Protein AF-A0A536Q8H2-F1 (afdb_monomer_lite)

Secondary structure (DSSP, 8-state):
----S-GGGGSEEEEEEEPPPTT--STTGGG-EEEEEESS-EE-TT-EEEEE-----TT--SPPPEEEEEE--SS-EE-TT-EEEEESS-HHHHHHS--GGGG-TT-EEEESS-TT--------TT-EEEEE-TTS-EEEEEE--PPP------PPPPP----

Radius of gyration: 19.29 Å; chains: 1; bounding box: 43×64×58 Å

Sequence (163 aa):
MADFRPVEASKAHILMIRPAVAETPIEDANAEWVEVIADLSSDLANWRLQHLRGLWRPDVAKPVEWEWVYTWGSPAFVSAREIYRIHSGSRARAALHPLGDDLAPGRKHVYAAGPTGAAKLIWRRGDYVRLVDAFGTVIDEVVVWPGESGGSAPRPPAESRAG

pLDDT: mean 77.7, std 18.08, range [36.47, 96.62]

Structure (mmCIF, N/CA/C/O backbone):
data_AF-A0A536Q8H2-F1
#
_entry.id   AF-A0A536Q8H2-F1
#
loop_
_atom_site.group_PDB
_atom_site.id
_atom_site.type_symbol
_atom_site.label_atom_id
_atom_site.label_alt_id
_atom_site.label_comp_id
_atom_site.label_asym_id
_atom_site.label_entity_id
_atom_site.label_seq_id
_atom_site.pdbx_PDB_ins_code
_atom_site.Cartn_x
_atom_site.Cartn_y
_atom_site.Cartn_z
_atom_site.occupancy
_atom_site.B_iso_or_equiv
_atom_site.auth_seq_id
_atom_site.auth_comp_id
_atom_site.auth_asym_id
_atom_site.auth_atom_id
_atom_site.pdbx_PDB_model_num
ATOM 1 N N . MET A 1 1 ? -9.767 -19.399 -26.076 1.00 40.81 1 MET A N 1
ATOM 2 C CA . MET A 1 1 ? -10.543 -18.172 -25.797 1.00 40.81 1 MET A CA 1
ATOM 3 C C . MET A 1 1 ? -9.566 -17.207 -25.142 1.00 40.81 1 MET A C 1
ATOM 5 O O . MET A 1 1 ? -9.013 -17.580 -24.119 1.00 40.81 1 MET A O 1
ATOM 9 N N . ALA A 1 2 ? -9.213 -16.094 -25.790 1.00 44.56 2 ALA A N 1
ATOM 10 C CA . ALA A 1 2 ? -8.273 -15.130 -25.215 1.00 44.56 2 ALA A CA 1
ATOM 11 C C . ALA A 1 2 ? -9.001 -14.315 -24.138 1.00 44.56 2 ALA A C 1
ATOM 13 O O . ALA A 1 2 ? -10.089 -13.802 -24.396 1.00 44.56 2 ALA A O 1
ATOM 14 N N . ASP A 1 3 ? -8.433 -14.258 -22.938 1.00 46.69 3 ASP A N 1
ATOM 15 C CA . ASP A 1 3 ? -8.944 -13.445 -21.841 1.00 46.69 3 ASP A CA 1
ATOM 16 C C . ASP A 1 3 ? -8.676 -11.969 -22.173 1.00 46.69 3 ASP A C 1
ATOM 18 O O . ASP A 1 3 ? -7.527 -11.546 -22.265 1.00 46.69 3 ASP A O 1
ATOM 22 N N . PHE A 1 4 ? -9.739 -11.215 -22.459 1.00 50.06 4 PHE A N 1
ATOM 23 C CA . PHE A 1 4 ? -9.693 -9.811 -22.892 1.00 50.06 4 PHE A CA 1
ATOM 24 C C . PHE A 1 4 ? -9.678 -8.824 -21.717 1.00 50.06 4 PHE A C 1
ATOM 26 O O . PHE A 1 4 ? -9.925 -7.630 -21.907 1.00 50.06 4 PHE A O 1
ATOM 33 N N . ARG A 1 5 ? -9.408 -9.296 -20.493 1.00 55.69 5 ARG A N 1
ATOM 34 C CA . ARG A 1 5 ? -9.169 -8.396 -19.365 1.00 55.69 5 ARG A CA 1
ATOM 35 C C . ARG A 1 5 ? -8.006 -7.457 -19.724 1.00 55.69 5 ARG A C 1
ATOM 37 O O . ARG A 1 5 ? -6.975 -7.940 -20.197 1.00 55.69 5 ARG A O 1
ATOM 44 N N . PRO A 1 6 ? -8.159 -6.128 -19.562 1.00 60.19 6 PRO A N 1
ATOM 45 C CA . PRO A 1 6 ? -7.075 -5.190 -19.828 1.00 60.19 6 PRO A CA 1
ATOM 46 C C . PRO A 1 6 ? -5.820 -5.644 -19.081 1.00 60.19 6 PRO A C 1
ATOM 48 O O . PRO A 1 6 ? -5.903 -5.917 -17.889 1.00 60.19 6 PRO A O 1
ATOM 51 N N . VAL A 1 7 ? -4.665 -5.714 -19.751 1.00 61.38 7 VAL A N 1
ATOM 52 C CA . VAL A 1 7 ? -3.390 -6.152 -19.134 1.00 61.38 7 VAL A CA 1
ATOM 53 C C . VAL A 1 7 ? -3.065 -5.344 -17.868 1.00 61.38 7 VAL A C 1
ATOM 55 O O . VAL A 1 7 ? -2.398 -5.835 -16.962 1.00 61.38 7 VAL A O 1
ATOM 58 N N . GLU A 1 8 ? -3.578 -4.114 -17.772 1.00 59.88 8 GLU A N 1
ATOM 59 C CA . GLU A 1 8 ? -3.464 -3.269 -16.581 1.00 59.88 8 GLU A CA 1
ATOM 60 C C . GLU A 1 8 ? -4.120 -3.872 -15.334 1.00 59.88 8 GLU A C 1
ATOM 62 O O . GLU A 1 8 ? -3.535 -3.782 -14.258 1.00 59.88 8 GLU A O 1
ATOM 67 N N . ALA A 1 9 ? -5.242 -4.583 -15.488 1.00 65.25 9 ALA A N 1
ATOM 68 C CA . ALA A 1 9 ? -5.952 -5.287 -14.415 1.00 65.25 9 ALA A CA 1
ATOM 69 C C . ALA A 1 9 ? -5.190 -6.517 -13.878 1.00 65.25 9 ALA A C 1
ATOM 71 O O . ALA A 1 9 ? -5.712 -7.270 -13.063 1.00 65.25 9 ALA A O 1
ATOM 72 N N . SER A 1 10 ? -3.979 -6.778 -14.374 1.00 78.62 10 SER A N 1
ATOM 73 C CA . SER A 1 10 ? -3.145 -7.919 -13.980 1.00 78.62 10 SER A CA 1
ATOM 74 C C . SER A 1 10 ? -1.701 -7.516 -13.682 1.00 78.62 10 SER A C 1
ATOM 76 O O . SER A 1 10 ? -0.817 -8.366 -13.701 1.00 78.62 10 SER A O 1
ATOM 78 N N . LYS A 1 11 ? -1.427 -6.220 -13.466 1.00 90.19 11 LYS A N 1
ATOM 79 C CA . LYS A 1 11 ? -0.069 -5.737 -13.159 1.00 90.19 11 LYS A CA 1
ATOM 80 C C . LYS A 1 11 ? 0.309 -5.931 -11.693 1.00 90.19 11 LYS A C 1
ATOM 82 O O . LYS A 1 11 ? 1.489 -6.123 -11.404 1.00 90.19 11 LYS A O 1
ATOM 87 N N . ALA A 1 12 ? -0.657 -5.847 -10.787 1.00 94.31 12 ALA A N 1
ATOM 88 C CA . ALA A 1 12 ? -0.455 -6.001 -9.356 1.00 94.31 12 ALA A CA 1
ATOM 89 C C . ALA A 1 12 ? -1.778 -6.323 -8.658 1.00 94.31 12 ALA A C 1
ATOM 91 O O . ALA A 1 12 ? -2.841 -5.955 -9.159 1.00 94.31 12 ALA A O 1
ATOM 92 N N . HIS A 1 13 ? -1.699 -6.920 -7.474 1.00 94.88 13 HIS A N 1
ATOM 93 C CA . HIS A 1 13 ? -2.854 -7.163 -6.613 1.00 94.88 13 HIS A CA 1
ATOM 94 C C . HIS A 1 13 ? -2.500 -6.987 -5.133 1.00 94.88 13 HIS A C 1
ATOM 96 O O . HIS A 1 13 ? -1.325 -6.953 -4.740 1.00 94.88 13 HIS A O 1
ATOM 102 N N . ILE A 1 14 ? -3.532 -6.856 -4.302 1.00 94.94 14 ILE A N 1
ATOM 103 C CA . ILE A 1 14 ? -3.416 -6.825 -2.848 1.00 94.94 14 ILE A CA 1
ATOM 104 C C . ILE A 1 14 ? -3.125 -8.253 -2.388 1.00 94.94 14 ILE A C 1
ATOM 106 O O . ILE A 1 14 ? -3.967 -9.142 -2.468 1.00 94.94 14 ILE A O 1
ATOM 110 N N . LEU A 1 15 ? -1.909 -8.476 -1.898 1.00 94.50 15 LEU A N 1
ATOM 111 C CA . LEU A 1 15 ? -1.455 -9.795 -1.470 1.00 94.50 15 LEU A CA 1
ATOM 112 C C . LEU A 1 15 ? -2.030 -10.160 -0.102 1.00 94.50 15 LEU A C 1
ATOM 114 O O . LEU A 1 15 ? -2.497 -11.277 0.113 1.00 94.50 15 LEU A O 1
ATOM 118 N N . MET A 1 16 ? -1.946 -9.232 0.851 1.00 91.69 16 MET A N 1
ATOM 119 C CA . MET A 1 16 ? -2.453 -9.452 2.198 1.00 91.69 16 MET A CA 1
ATOM 120 C C . MET A 1 16 ? -2.666 -8.145 2.953 1.00 91.69 16 MET A C 1
ATOM 122 O O . MET A 1 16 ? -2.091 -7.107 2.630 1.00 91.69 16 MET A O 1
ATOM 126 N N . ILE A 1 17 ? -3.441 -8.233 4.027 1.00 90.06 17 ILE A N 1
ATOM 127 C CA . ILE A 1 17 ? -3.654 -7.150 4.980 1.00 90.06 17 ILE A CA 1
ATOM 128 C C . ILE A 1 17 ? -3.315 -7.708 6.352 1.00 90.06 17 ILE A C 1
ATOM 130 O O . ILE A 1 17 ? -3.871 -8.731 6.760 1.00 90.06 17 ILE A O 1
ATOM 134 N N . ARG A 1 18 ? -2.388 -7.060 7.055 1.00 89.56 18 ARG A N 1
ATOM 135 C CA . ARG A 1 18 ? -2.106 -7.362 8.452 1.00 89.56 18 ARG A CA 1
ATOM 136 C C . ARG A 1 18 ? -2.754 -6.288 9.319 1.00 89.56 18 ARG A C 1
ATOM 138 O O . ARG A 1 18 ? -2.185 -5.203 9.443 1.00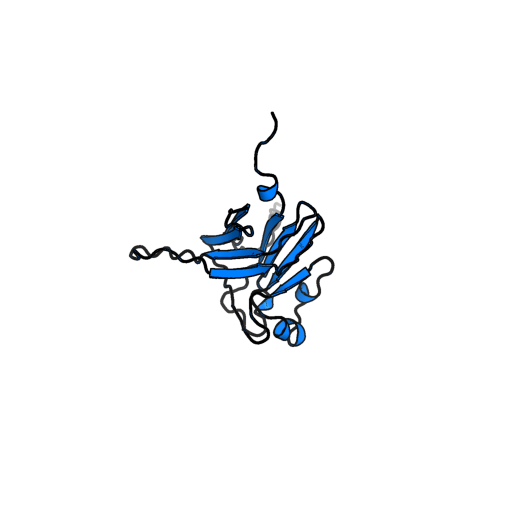 89.56 18 ARG A O 1
ATOM 145 N N . PRO A 1 19 ? -3.917 -6.572 9.920 1.00 86.25 19 PRO A N 1
ATOM 146 C CA . PRO A 1 19 ? -4.486 -5.682 10.917 1.00 86.25 19 PRO A CA 1
ATOM 147 C C . PRO A 1 19 ? -3.626 -5.707 12.186 1.00 86.25 19 PRO A C 1
ATOM 149 O O . PRO A 1 19 ? -3.028 -6.735 12.523 1.00 86.25 19 PRO A O 1
ATOM 152 N N . ALA A 1 20 ? -3.615 -4.595 12.913 1.00 81.12 20 ALA A N 1
ATOM 153 C CA . ALA A 1 20 ? -3.169 -4.568 14.301 1.00 81.12 20 ALA A CA 1
ATOM 154 C C . ALA A 1 20 ? -4.378 -4.500 15.246 1.00 81.12 20 ALA A C 1
ATOM 156 O O . ALA A 1 20 ? -5.504 -4.221 14.827 1.00 81.12 20 ALA A O 1
ATOM 157 N N . VAL A 1 21 ? -4.158 -4.781 16.531 1.00 79.06 21 VAL A N 1
ATOM 158 C CA . VAL A 1 21 ? -5.205 -4.582 17.542 1.00 79.06 21 VAL A CA 1
ATOM 159 C C . VAL A 1 21 ? -5.530 -3.089 17.651 1.00 79.06 21 VAL A C 1
ATOM 161 O O . VAL A 1 21 ? -4.655 -2.240 17.491 1.00 79.06 21 VAL A O 1
ATOM 164 N N . ALA A 1 22 ? -6.792 -2.735 17.905 1.00 72.12 22 ALA A N 1
ATOM 165 C CA . ALA A 1 22 ? -7.212 -1.329 17.928 1.00 72.12 22 ALA A CA 1
ATOM 166 C C . ALA A 1 22 ? -6.468 -0.518 19.009 1.00 72.12 22 ALA A C 1
ATOM 168 O O . ALA A 1 22 ? -6.252 0.688 18.865 1.00 72.12 22 ALA A O 1
ATOM 169 N N . GLU A 1 23 ? -6.046 -1.203 20.068 1.00 80.69 23 GLU A N 1
ATOM 170 C CA . GLU A 1 23 ? -5.305 -0.685 21.211 1.00 80.69 23 GLU A CA 1
ATOM 171 C C . GLU A 1 23 ? -3.800 -0.549 20.942 1.00 80.69 23 GLU A C 1
ATOM 173 O O . GLU A 1 23 ? -3.073 -0.110 21.833 1.00 80.69 23 GLU A O 1
ATOM 178 N N . THR A 1 24 ? -3.314 -0.896 19.740 1.00 79.56 24 THR A N 1
ATOM 179 C CA . THR A 1 24 ? -1.893 -0.783 19.395 1.00 79.56 24 THR A CA 1
ATOM 180 C C . THR A 1 24 ? -1.397 0.644 19.666 1.00 79.56 24 THR A C 1
ATOM 182 O O . THR A 1 24 ? -1.971 1.615 19.139 1.00 79.56 24 THR A O 1
ATOM 185 N N . PRO A 1 25 ? -0.347 0.806 20.492 1.00 82.25 25 PRO A N 1
ATOM 186 C CA . PRO A 1 25 ? 0.236 2.109 20.777 1.00 82.25 25 PRO A CA 1
ATOM 187 C C . PRO A 1 25 ? 0.734 2.821 19.512 1.00 82.25 25 PRO A C 1
ATOM 189 O O . PRO A 1 25 ? 0.906 2.223 18.451 1.00 82.25 25 PRO A O 1
ATOM 192 N N . ILE A 1 26 ? 0.917 4.139 19.581 1.00 79.00 26 ILE A N 1
ATOM 193 C CA . ILE A 1 26 ? 1.284 4.936 18.396 1.00 79.00 26 ILE A CA 1
ATOM 194 C C . ILE A 1 26 ? 2.728 4.678 17.943 1.00 79.00 26 ILE A C 1
ATOM 196 O O . ILE A 1 26 ? 3.053 4.840 16.766 1.00 79.00 26 ILE A O 1
ATOM 200 N N . GLU A 1 27 ? 3.586 4.293 18.879 1.00 82.81 27 GLU A N 1
ATOM 201 C CA . GLU A 1 27 ? 4.954 3.832 18.671 1.00 82.81 27 GLU A CA 1
ATOM 202 C C . GLU A 1 27 ? 5.002 2.565 17.809 1.00 82.81 27 GLU A C 1
ATOM 204 O O . GLU A 1 27 ? 5.849 2.476 16.924 1.00 82.81 27 GLU A O 1
ATOM 209 N N . ASP A 1 28 ? 4.010 1.686 17.961 1.00 84.19 28 ASP A N 1
ATOM 210 C CA . ASP A 1 28 ? 3.898 0.407 17.256 1.00 84.19 28 ASP A CA 1
ATOM 211 C C . ASP A 1 28 ? 2.969 0.483 16.034 1.00 84.19 28 ASP A C 1
ATOM 213 O O . ASP A 1 28 ? 2.541 -0.537 15.498 1.00 84.19 28 ASP A O 1
ATOM 217 N N . ALA A 1 29 ? 2.646 1.686 15.543 1.00 82.25 29 ALA A N 1
ATOM 218 C CA . ALA A 1 29 ? 1.731 1.867 14.410 1.00 82.25 29 ALA A CA 1
ATOM 219 C C . ALA A 1 29 ? 2.202 1.181 13.107 1.00 82.25 29 ALA A C 1
ATOM 221 O O . ALA A 1 29 ? 1.405 1.001 12.190 1.00 82.25 29 ALA A O 1
ATOM 222 N N . ASN A 1 30 ? 3.477 0.789 13.011 1.00 87.69 30 ASN A N 1
ATOM 223 C CA . ASN A 1 30 ? 4.006 0.008 11.890 1.00 87.69 30 ASN A CA 1
ATOM 224 C C . ASN A 1 30 ? 3.688 -1.492 11.974 1.00 87.69 30 ASN A C 1
ATOM 226 O O . ASN A 1 30 ? 3.937 -2.201 11.002 1.00 87.69 30 ASN A O 1
ATOM 230 N N . ALA A 1 31 ? 3.116 -1.978 13.082 1.00 87.44 31 ALA A N 1
ATOM 231 C CA . ALA A 1 31 ? 2.652 -3.361 13.227 1.00 87.44 31 ALA A CA 1
ATOM 232 C C . ALA A 1 31 ? 1.465 -3.692 12.301 1.00 87.44 31 ALA A C 1
ATOM 234 O O . ALA A 1 31 ? 1.094 -4.857 12.147 1.00 87.44 31 ALA A O 1
ATOM 235 N N . GLU A 1 32 ? 0.879 -2.657 11.701 1.00 88.38 32 GLU A N 1
ATOM 236 C CA . GLU A 1 32 ? -0.224 -2.710 10.761 1.00 88.38 32 GLU A CA 1
ATOM 237 C C . GLU A 1 32 ? 0.248 -2.343 9.351 1.00 88.38 32 GLU A C 1
ATOM 239 O O . GLU A 1 32 ? 0.927 -1.326 9.161 1.00 88.38 32 GLU A O 1
ATOM 244 N N . TRP A 1 33 ? -0.118 -3.153 8.355 1.00 90.94 33 TRP A N 1
ATOM 245 C CA . TRP A 1 33 ? 0.229 -2.879 6.961 1.00 90.94 33 TRP A CA 1
ATOM 246 C C . TRP A 1 33 ? -0.662 -3.594 5.949 1.00 90.94 33 TRP A C 1
ATOM 248 O O . TRP A 1 33 ? -1.346 -4.572 6.249 1.00 90.94 33 TRP A O 1
ATOM 258 N N . VAL A 1 34 ? -0.555 -3.141 4.703 1.00 92.94 34 VAL A N 1
ATOM 259 C CA . VAL A 1 34 ? -1.037 -3.845 3.511 1.00 92.94 34 VAL A CA 1
ATOM 260 C C . VAL A 1 34 ? 0.163 -4.242 2.662 1.00 92.94 34 VAL A C 1
ATOM 262 O O . VAL A 1 34 ? 1.103 -3.461 2.514 1.00 92.94 34 VAL A O 1
ATOM 265 N N . GLU A 1 35 ? 0.146 -5.449 2.106 1.00 95.25 35 GLU A N 1
ATOM 266 C CA . GLU A 1 35 ? 1.103 -5.863 1.084 1.00 95.25 35 GLU A CA 1
ATOM 267 C C . GLU A 1 35 ? 0.452 -5.844 -0.297 1.00 95.25 35 GLU A C 1
ATOM 269 O O . GLU A 1 35 ? -0.636 -6.383 -0.490 1.00 95.25 35 GLU A O 1
ATOM 274 N N . VAL A 1 36 ? 1.153 -5.256 -1.263 1.00 96.25 36 VAL A N 1
ATOM 275 C CA . VAL A 1 36 ? 0.808 -5.289 -2.688 1.00 96.25 36 VAL A CA 1
ATOM 276 C C . VAL A 1 36 ? 1.953 -5.960 -3.427 1.00 96.25 36 VAL A C 1
ATOM 278 O O . VAL A 1 36 ? 3.114 -5.594 -3.225 1.00 96.25 36 VAL A O 1
ATOM 281 N N . ILE A 1 37 ? 1.636 -6.935 -4.273 1.00 96.62 37 ILE A N 1
ATOM 282 C CA . ILE A 1 37 ? 2.613 -7.635 -5.107 1.00 96.62 37 ILE A CA 1
ATOM 283 C C . ILE A 1 37 ? 2.445 -7.217 -6.563 1.00 96.62 37 ILE A C 1
ATOM 285 O O . ILE A 1 37 ? 1.328 -7.137 -7.066 1.00 96.62 37 ILE A O 1
ATOM 289 N N . ALA A 1 38 ? 3.561 -6.947 -7.238 1.00 95.75 38 ALA A N 1
ATOM 290 C CA . ALA A 1 38 ? 3.579 -6.774 -8.683 1.00 95.75 38 ALA A CA 1
ATOM 291 C C . ALA A 1 38 ? 3.580 -8.146 -9.366 1.00 95.75 38 ALA A C 1
ATOM 293 O O . ALA A 1 38 ? 4.500 -8.942 -9.177 1.00 95.75 38 ALA A O 1
ATOM 294 N N . ASP A 1 39 ? 2.581 -8.420 -10.192 1.00 94.94 39 ASP A N 1
ATOM 295 C CA . ASP A 1 39 ? 2.502 -9.648 -10.988 1.00 94.94 39 ASP A CA 1
ATOM 296 C C . ASP A 1 39 ? 3.355 -9.547 -12.258 1.00 94.94 39 ASP A C 1
ATOM 298 O O . ASP A 1 39 ? 3.931 -10.537 -12.715 1.00 94.94 39 ASP A O 1
ATOM 302 N N . LEU A 1 40 ? 3.486 -8.332 -12.798 1.00 94.25 40 LEU A N 1
ATOM 303 C CA . LEU A 1 40 ? 4.239 -8.025 -14.011 1.00 94.25 40 LEU A CA 1
ATOM 304 C C . LEU A 1 40 ? 5.212 -6.869 -13.760 1.00 94.25 40 LEU A C 1
ATOM 306 O O . LEU A 1 40 ? 4.902 -5.923 -13.038 1.00 94.25 40 LEU A O 1
ATOM 310 N N . SER A 1 41 ? 6.380 -6.912 -14.406 1.00 93.94 41 SER A N 1
ATOM 311 C CA . SER A 1 41 ? 7.294 -5.767 -14.415 1.00 93.94 41 SER A CA 1
ATOM 312 C C . SER A 1 41 ? 6.656 -4.608 -15.190 1.00 93.94 41 SER A C 1
ATOM 314 O O . SER A 1 41 ? 6.316 -4.768 -16.363 1.00 93.94 41 SER A O 1
ATOM 316 N N . SER A 1 42 ? 6.472 -3.457 -14.545 1.00 91.94 42 SER A N 1
ATOM 317 C CA . SER A 1 42 ? 5.746 -2.302 -15.095 1.00 91.94 42 SER A CA 1
ATOM 318 C C . SER A 1 42 ? 6.154 -1.011 -14.378 1.00 91.94 42 SER A C 1
ATOM 320 O O . SER A 1 42 ? 6.898 -1.033 -13.401 1.00 91.94 42 SER A O 1
ATOM 322 N N . ASP A 1 43 ? 5.653 0.126 -14.850 1.00 93.31 43 ASP A N 1
ATOM 323 C CA . ASP A 1 43 ? 5.566 1.350 -14.055 1.00 93.31 43 ASP A CA 1
ATOM 324 C C . ASP A 1 43 ? 4.224 1.382 -13.304 1.00 93.31 43 ASP A C 1
ATOM 326 O O . ASP A 1 43 ? 3.179 1.108 -13.908 1.00 93.31 43 ASP A O 1
ATOM 330 N N . LEU A 1 44 ? 4.263 1.683 -12.003 1.00 94.44 44 LEU A N 1
ATOM 331 C CA . LEU A 1 44 ? 3.094 1.927 -11.147 1.00 94.44 44 LEU A CA 1
ATOM 332 C C . LEU A 1 44 ? 2.938 3.418 -10.807 1.00 94.44 44 LEU A C 1
ATOM 334 O O . LEU A 1 44 ? 2.268 3.767 -9.836 1.00 94.44 44 LEU A O 1
ATOM 338 N N . ALA A 1 45 ? 3.571 4.317 -11.561 1.00 94.81 45 ALA A N 1
ATOM 339 C CA . ALA A 1 45 ? 3.488 5.752 -11.323 1.00 94.81 45 ALA A CA 1
ATOM 340 C C . ALA A 1 45 ? 2.039 6.231 -11.148 1.00 94.81 45 ALA A C 1
ATOM 342 O O . ALA A 1 45 ? 1.175 5.968 -11.983 1.00 94.81 45 ALA A O 1
ATOM 343 N N . ASN A 1 46 ? 1.790 6.973 -10.066 1.00 94.38 46 ASN A N 1
ATOM 344 C CA . ASN A 1 46 ? 0.491 7.536 -9.684 1.00 94.38 46 ASN A CA 1
ATOM 345 C C . ASN A 1 46 ? -0.615 6.523 -9.358 1.00 94.38 46 ASN A C 1
ATOM 347 O O . ASN A 1 46 ? -1.756 6.941 -9.145 1.00 94.38 46 ASN A O 1
ATOM 351 N N . TRP A 1 47 ? -0.301 5.229 -9.260 1.00 95.19 47 TRP A N 1
ATOM 352 C CA . TRP A 1 47 ? -1.218 4.252 -8.678 1.00 95.19 47 TRP A CA 1
ATOM 353 C C . TRP A 1 47 ? -1.494 4.602 -7.217 1.00 95.19 47 TRP A C 1
ATOM 355 O O . TRP A 1 47 ? -0.682 5.263 -6.555 1.00 95.19 47 TRP A O 1
ATOM 365 N N . ARG A 1 48 ? -2.645 4.169 -6.702 1.00 94.06 48 ARG A N 1
ATOM 366 C CA . ARG A 1 48 ? -3.119 4.516 -5.362 1.00 94.06 48 ARG A CA 1
ATOM 367 C C . ARG A 1 48 ? -3.667 3.305 -4.634 1.00 94.06 48 ARG A C 1
ATOM 369 O O . ARG A 1 48 ? -4.402 2.505 -5.202 1.00 94.06 48 ARG A O 1
ATOM 376 N N . LEU A 1 49 ? -3.357 3.232 -3.348 1.00 93.62 49 LEU A N 1
ATOM 377 C CA . LEU A 1 49 ? -4.057 2.377 -2.403 1.00 93.62 49 LEU A CA 1
ATOM 378 C C . LEU A 1 49 ? -5.081 3.233 -1.653 1.00 93.62 49 LEU A C 1
ATOM 380 O O . LEU A 1 49 ? -4.745 4.320 -1.171 1.00 93.62 49 LEU A O 1
ATOM 384 N N . GLN A 1 50 ? -6.317 2.757 -1.565 1.00 91.31 50 GLN A N 1
ATOM 385 C CA . GLN A 1 50 ? -7.414 3.438 -0.884 1.00 91.31 50 GLN A CA 1
ATOM 386 C C . GLN A 1 50 ? -8.025 2.549 0.200 1.00 91.31 50 GLN A C 1
ATOM 388 O O . GLN A 1 50 ? -8.071 1.327 0.056 1.00 91.31 50 GLN A O 1
ATOM 393 N N . HIS A 1 51 ? -8.518 3.176 1.265 1.00 87.00 51 HIS A N 1
ATOM 394 C CA . HIS A 1 51 ? -9.234 2.538 2.371 1.00 87.00 51 HIS A CA 1
ATOM 395 C C . HIS A 1 51 ? -10.646 3.103 2.444 1.00 87.00 51 HIS A C 1
ATOM 397 O O . HIS A 1 51 ? -10.834 4.316 2.509 1.00 87.00 51 HIS A O 1
ATOM 403 N N . LEU A 1 52 ? -11.639 2.224 2.466 1.00 84.69 52 LEU A N 1
ATOM 404 C CA . LEU A 1 52 ? -12.997 2.566 2.852 1.00 84.69 52 LEU A CA 1
ATOM 405 C C . LEU A 1 52 ? -13.267 2.003 4.238 1.00 84.69 52 LEU A C 1
ATOM 407 O O . LEU A 1 52 ? -13.276 0.783 4.427 1.00 84.69 52 LEU A O 1
ATOM 411 N N . ARG A 1 53 ? -13.566 2.883 5.192 1.00 73.69 53 ARG A N 1
ATOM 412 C CA . ARG A 1 53 ? -14.138 2.446 6.465 1.00 73.69 53 ARG A CA 1
ATOM 413 C C . ARG A 1 53 ? -15.599 2.126 6.238 1.00 73.69 53 ARG A C 1
ATOM 415 O O . ARG A 1 53 ? -16.386 3.022 5.920 1.00 73.69 53 ARG A O 1
ATOM 422 N N . GLY A 1 54 ? -15.957 0.858 6.404 1.00 59.94 54 GLY A N 1
ATOM 423 C CA . GLY A 1 54 ? -17.336 0.406 6.283 1.00 59.94 54 GLY A CA 1
ATOM 424 C C . GLY A 1 54 ? -18.183 1.016 7.398 1.00 59.94 54 GLY A C 1
ATOM 425 O O . GLY A 1 54 ? -18.375 0.408 8.448 1.00 59.94 54 GLY A O 1
ATOM 426 N N . LEU A 1 55 ? -18.699 2.229 7.202 1.00 53.19 55 LEU A N 1
ATOM 427 C CA . LEU A 1 55 ? -19.730 2.806 8.058 1.00 53.19 55 LEU A CA 1
ATOM 428 C C . LEU A 1 55 ? -21.045 2.087 7.751 1.00 53.19 55 LEU A C 1
ATOM 430 O O . LEU A 1 55 ? -21.930 2.638 7.105 1.00 53.19 55 LEU A O 1
ATOM 434 N N . TRP A 1 56 ? -21.197 0.858 8.241 1.00 49.78 56 TRP A N 1
ATOM 435 C CA . TRP A 1 56 ? -22.517 0.253 8.395 1.00 49.78 56 TRP A CA 1
ATOM 436 C C . TRP A 1 56 ? -23.230 0.985 9.532 1.00 49.78 56 TRP A C 1
ATOM 438 O O . TRP A 1 56 ? -23.279 0.530 10.672 1.00 49.78 56 TRP A O 1
ATOM 448 N N . ARG A 1 57 ? -23.715 2.191 9.239 1.00 47.69 57 ARG A N 1
ATOM 449 C CA . ARG A 1 57 ? -24.630 2.923 10.106 1.00 47.69 57 ARG A CA 1
ATOM 450 C C . ARG A 1 57 ? -26.023 2.783 9.495 1.00 47.69 57 ARG A C 1
ATOM 452 O O . ARG A 1 57 ? -26.190 3.228 8.362 1.00 47.69 57 ARG A O 1
ATOM 459 N N . PRO A 1 58 ? -27.007 2.211 10.213 1.00 52.06 58 PRO A N 1
ATOM 460 C CA . PRO A 1 58 ? -28.376 2.080 9.706 1.00 52.06 58 PRO A CA 1
ATOM 461 C C . PRO A 1 58 ? -28.999 3.426 9.284 1.00 52.06 58 PRO A C 1
ATOM 463 O O . PRO A 1 58 ? -29.911 3.449 8.466 1.00 52.06 58 PRO A O 1
ATOM 466 N N . ASP A 1 59 ? -28.458 4.542 9.792 1.00 52.59 59 ASP A N 1
ATOM 467 C CA . ASP A 1 59 ? -29.081 5.868 9.735 1.00 52.59 59 ASP A CA 1
ATOM 468 C C . ASP A 1 59 ? -28.332 6.886 8.847 1.00 52.59 59 ASP A C 1
ATOM 470 O O . ASP A 1 59 ? -28.687 8.066 8.825 1.00 52.59 59 ASP A O 1
ATOM 474 N N . VAL A 1 60 ? -27.254 6.496 8.150 1.00 52.50 60 VAL A N 1
ATOM 475 C CA . VAL A 1 60 ? -26.398 7.462 7.431 1.00 52.50 60 VAL A CA 1
ATOM 476 C C . VAL A 1 60 ? -26.665 7.474 5.930 1.00 52.50 60 VAL A C 1
ATOM 478 O O . VAL A 1 60 ? -26.240 6.597 5.191 1.00 52.50 60 VAL A O 1
ATOM 481 N N . ALA A 1 61 ? -27.294 8.559 5.475 1.00 43.22 61 ALA A N 1
ATOM 482 C CA . ALA A 1 61 ? -27.499 8.911 4.068 1.00 43.22 61 ALA A CA 1
ATOM 483 C C . ALA A 1 61 ? -26.315 9.693 3.446 1.00 43.22 61 ALA A C 1
ATOM 485 O O . ALA A 1 61 ? -26.516 10.494 2.534 1.00 43.22 61 ALA A O 1
ATOM 486 N N . LYS A 1 62 ? -25.085 9.535 3.961 1.00 43.22 62 LYS A N 1
ATOM 487 C CA . LYS A 1 62 ? -23.879 10.159 3.380 1.00 43.22 62 LYS A CA 1
ATOM 488 C C . LYS A 1 62 ? -23.088 9.137 2.558 1.00 43.22 62 LYS A C 1
ATOM 490 O O . LYS A 1 62 ? -22.999 7.988 2.988 1.00 43.22 62 LYS A O 1
ATOM 495 N N . PRO A 1 63 ? -22.491 9.539 1.420 1.00 47.50 63 PRO A N 1
ATOM 496 C CA . PRO A 1 63 ? -21.601 8.666 0.670 1.00 47.50 63 PRO A CA 1
ATOM 497 C C . PRO A 1 63 ? -20.415 8.266 1.552 1.00 47.50 63 PRO A C 1
ATOM 499 O O . PRO A 1 63 ? -19.831 9.097 2.245 1.00 47.50 63 PRO A O 1
ATOM 502 N N . VAL A 1 64 ? -20.097 6.975 1.554 1.00 60.81 64 VAL A N 1
ATOM 503 C CA . VAL A 1 64 ? -18.911 6.441 2.225 1.00 60.81 64 VAL A CA 1
ATOM 504 C C . VAL A 1 64 ? -17.690 6.936 1.438 1.00 60.81 64 VAL A C 1
ATOM 506 O O . VAL A 1 64 ? -17.596 6.683 0.237 1.00 60.81 64 VAL A O 1
ATOM 509 N N . GLU A 1 65 ? -16.799 7.70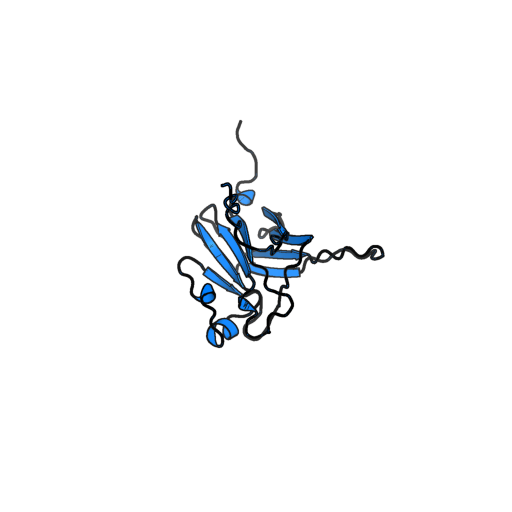0 2.072 1.00 67.25 65 GLU A N 1
ATOM 510 C CA . GLU A 1 65 ? -15.642 8.311 1.404 1.00 67.25 65 GLU A CA 1
ATOM 511 C C . GLU A 1 65 ? -14.405 7.410 1.482 1.00 67.25 65 GLU A C 1
ATOM 513 O O . GLU A 1 65 ? -14.051 6.909 2.550 1.00 67.25 65 GLU A O 1
ATOM 518 N N . TRP A 1 66 ? -13.739 7.222 0.340 1.00 78.75 66 TRP A N 1
ATOM 519 C CA . TRP A 1 66 ? -12.467 6.508 0.244 1.00 78.75 66 TRP A CA 1
ATOM 520 C C . TRP A 1 66 ? -11.312 7.415 0.682 1.00 78.75 66 TRP A C 1
ATOM 522 O O . TRP A 1 66 ? -11.053 8.444 0.053 1.00 78.75 66 TRP A O 1
ATOM 532 N N . GLU A 1 67 ? -10.577 7.009 1.714 1.00 82.81 67 GLU A N 1
ATOM 533 C CA . GLU A 1 67 ? -9.351 7.672 2.161 1.00 82.81 67 GLU A CA 1
ATOM 534 C C . GLU A 1 67 ? -8.154 7.185 1.330 1.00 82.81 67 GLU A C 1
ATOM 536 O O . GLU A 1 67 ? -8.039 6.002 0.997 1.00 82.81 67 GLU A O 1
ATOM 541 N N . TRP A 1 68 ? -7.241 8.093 0.975 1.00 85.19 68 TRP A N 1
ATOM 542 C CA . TRP A 1 68 ? -6.004 7.725 0.282 1.00 85.19 68 TRP A CA 1
ATOM 543 C C . TRP A 1 68 ? -4.974 7.244 1.299 1.00 85.19 68 TRP A C 1
ATOM 545 O O . TRP A 1 68 ? -4.607 7.975 2.215 1.00 85.19 68 TRP A O 1
ATOM 555 N N . VAL A 1 69 ? -4.490 6.022 1.105 1.00 87.12 69 VAL A N 1
ATOM 556 C CA . VAL A 1 69 ? -3.505 5.378 1.980 1.00 87.12 69 VAL A CA 1
ATOM 557 C C . VAL A 1 69 ? -2.093 5.625 1.478 1.00 87.12 69 VAL A C 1
ATOM 559 O O . VAL A 1 69 ? -1.207 6.011 2.234 1.00 87.12 69 VAL A O 1
ATOM 562 N N . TYR A 1 70 ? -1.871 5.379 0.190 1.00 91.69 70 TYR A N 1
ATOM 563 C CA . TYR A 1 70 ? -0.554 5.491 -0.416 1.00 91.69 70 TYR A CA 1
ATOM 564 C C . TYR A 1 70 ? -0.684 5.818 -1.896 1.00 91.69 70 TYR A C 1
ATOM 566 O O . TYR A 1 70 ? -1.629 5.390 -2.555 1.00 91.69 70 TYR A O 1
ATOM 574 N N . THR A 1 71 ? 0.266 6.588 -2.418 1.00 93.56 71 THR A N 1
ATOM 575 C CA . THR A 1 71 ? 0.395 6.872 -3.848 1.00 93.56 71 THR A CA 1
ATOM 576 C C . THR A 1 71 ? 1.818 6.554 -4.272 1.00 93.56 71 THR A C 1
ATOM 578 O O . THR A 1 71 ? 2.771 7.057 -3.671 1.00 93.56 71 THR A O 1
ATOM 581 N N . TRP A 1 72 ? 1.966 5.733 -5.307 1.00 94.25 72 TRP A N 1
ATOM 582 C CA . TRP A 1 72 ? 3.267 5.492 -5.917 1.00 94.25 72 TRP A CA 1
ATOM 583 C C . TRP A 1 72 ? 3.723 6.763 -6.640 1.00 94.25 72 TRP A C 1
ATOM 585 O O . TRP A 1 72 ? 2.986 7.335 -7.443 1.00 94.25 72 TRP A O 1
ATOM 595 N N . GLY A 1 73 ? 4.940 7.220 -6.335 1.00 91.50 73 GLY A N 1
ATOM 596 C CA . GLY A 1 73 ? 5.540 8.379 -6.996 1.00 91.50 73 GLY A CA 1
ATOM 597 C C . GLY A 1 73 ? 5.775 8.142 -8.490 1.00 91.50 73 GLY A C 1
ATOM 598 O O . GLY A 1 73 ? 5.680 7.020 -8.971 1.00 91.50 73 GLY A O 1
ATOM 599 N N . SER A 1 74 ? 6.098 9.199 -9.232 1.00 89.69 74 SER A N 1
ATOM 600 C CA . SER A 1 74 ? 6.423 9.102 -10.657 1.00 89.69 74 SER A CA 1
ATOM 601 C C . SER A 1 74 ? 7.898 9.445 -10.894 1.00 89.69 74 SER A C 1
ATOM 603 O O . SER A 1 74 ? 8.298 10.560 -10.547 1.00 89.69 74 SER A O 1
ATOM 605 N N . PRO A 1 75 ? 8.700 8.555 -11.510 1.00 89.50 75 PRO A N 1
ATOM 606 C CA . PRO A 1 75 ? 8.355 7.186 -11.924 1.00 89.50 75 PRO A CA 1
ATOM 607 C C . PRO A 1 75 ? 8.336 6.191 -10.745 1.00 89.50 75 PRO A C 1
ATOM 609 O O . PRO A 1 75 ? 8.997 6.420 -9.728 1.00 89.50 75 PRO A O 1
ATOM 612 N N . ALA A 1 76 ? 7.648 5.056 -10.903 1.00 92.69 76 ALA A N 1
ATOM 613 C CA . ALA A 1 76 ? 7.667 3.941 -9.953 1.00 92.69 76 ALA A CA 1
ATOM 614 C C . ALA A 1 76 ? 7.786 2.596 -10.681 1.00 92.69 76 ALA A C 1
ATOM 616 O O . ALA A 1 76 ? 6.854 1.793 -10.720 1.00 92.69 76 ALA A O 1
ATOM 617 N N . PHE A 1 77 ? 8.974 2.329 -11.226 1.00 94.44 77 PHE A N 1
ATOM 618 C CA . PHE A 1 77 ? 9.272 1.048 -11.857 1.00 94.44 77 PHE A CA 1
ATOM 619 C C . PHE A 1 77 ? 9.326 -0.085 -10.831 1.00 94.44 77 PHE A C 1
ATOM 621 O O . PHE A 1 77 ? 10.049 -0.013 -9.830 1.00 94.44 77 PHE A O 1
ATOM 628 N N . VAL A 1 78 ? 8.586 -1.149 -11.125 1.00 94.12 78 VAL A N 1
ATOM 629 C CA . VAL A 1 78 ? 8.540 -2.379 -10.341 1.00 94.12 78 VAL A CA 1
ATOM 630 C C . VAL A 1 78 ? 8.903 -3.575 -11.206 1.00 94.12 78 VAL A C 1
ATOM 632 O O . VAL A 1 78 ? 8.622 -3.608 -12.406 1.00 94.12 78 VAL A O 1
ATOM 635 N N . SER A 1 79 ? 9.528 -4.569 -10.588 1.00 95.56 79 SER A N 1
ATOM 636 C CA . SER A 1 79 ? 9.752 -5.880 -11.198 1.00 95.56 79 SER A CA 1
ATOM 637 C C . SER A 1 79 ? 8.685 -6.870 -10.741 1.00 95.56 79 SER A C 1
ATOM 639 O O . SER A 1 79 ? 8.191 -6.784 -9.617 1.00 95.56 79 SER A O 1
ATOM 641 N N . ALA A 1 80 ? 8.361 -7.846 -11.588 1.00 95.12 80 ALA A N 1
ATOM 642 C CA . ALA A 1 80 ? 7.487 -8.947 -11.202 1.00 95.12 80 ALA A CA 1
ATOM 643 C C . ALA A 1 80 ? 7.985 -9.614 -9.905 1.00 95.12 80 ALA A C 1
ATOM 645 O O . ALA A 1 80 ? 9.184 -9.853 -9.734 1.00 95.12 80 ALA A O 1
ATOM 646 N N . ARG A 1 81 ? 7.044 -9.946 -9.019 1.00 95.19 81 ARG A N 1
ATOM 647 C CA . ARG A 1 81 ? 7.232 -10.485 -7.661 1.00 95.19 81 ARG A CA 1
ATOM 648 C C . ARG A 1 81 ? 7.812 -9.514 -6.634 1.00 95.19 81 ARG A C 1
ATOM 650 O O . ARG A 1 81 ? 8.030 -9.926 -5.494 1.00 95.19 81 ARG A O 1
ATOM 657 N N . GLU A 1 82 ? 8.054 -8.250 -6.978 1.00 96.19 82 GLU A N 1
ATOM 658 C CA . GLU A 1 82 ? 8.348 -7.252 -5.951 1.00 96.19 82 GLU A CA 1
ATOM 659 C C . GLU A 1 82 ? 7.109 -6.991 -5.100 1.00 96.19 82 GLU A C 1
ATOM 661 O O . GLU A 1 82 ? 6.000 -6.841 -5.613 1.00 96.19 82 GLU A O 1
ATOM 666 N N . ILE A 1 83 ? 7.317 -6.922 -3.787 1.00 96.12 83 ILE A N 1
ATOM 667 C CA . ILE A 1 83 ? 6.247 -6.696 -2.823 1.00 96.12 83 ILE A CA 1
ATOM 668 C C . ILE A 1 83 ? 6.506 -5.380 -2.106 1.00 96.12 83 ILE A C 1
ATOM 670 O O . ILE A 1 83 ? 7.560 -5.185 -1.494 1.00 96.12 83 ILE A O 1
ATOM 674 N N . TYR A 1 84 ? 5.520 -4.494 -2.172 1.00 95.69 84 TYR A N 1
ATOM 675 C CA . TYR A 1 84 ? 5.457 -3.274 -1.385 1.00 95.69 84 TYR A CA 1
ATOM 676 C C . TYR A 1 84 ? 4.695 -3.571 -0.103 1.00 95.69 84 TYR A C 1
ATOM 678 O O . TYR A 1 84 ? 3.560 -4.038 -0.153 1.00 95.69 84 TYR A O 1
ATOM 686 N N . ARG A 1 85 ? 5.318 -3.288 1.040 1.00 95.12 85 ARG A N 1
ATOM 687 C CA . ARG A 1 85 ? 4.681 -3.336 2.356 1.00 95.12 85 ARG A CA 1
ATOM 688 C C . ARG A 1 85 ? 4.407 -1.903 2.791 1.00 95.12 85 ARG A C 1
ATOM 690 O O . ARG A 1 85 ? 5.343 -1.148 3.048 1.00 95.12 85 ARG A O 1
ATOM 697 N N . ILE A 1 86 ? 3.133 -1.528 2.813 1.00 93.06 86 ILE A N 1
ATOM 698 C CA . ILE A 1 86 ? 2.657 -0.189 3.153 1.00 93.06 86 ILE A CA 1
ATOM 699 C C . ILE A 1 86 ? 2.229 -0.187 4.620 1.00 93.06 86 ILE A C 1
ATOM 701 O O . ILE A 1 86 ? 1.146 -0.669 4.945 1.00 93.06 86 ILE A O 1
ATOM 705 N N . HIS A 1 87 ? 3.072 0.350 5.497 1.00 91.06 87 HIS A N 1
ATOM 706 C CA . HIS A 1 87 ? 2.802 0.446 6.932 1.00 91.06 87 HIS A CA 1
ATOM 707 C C . HIS A 1 87 ? 1.891 1.641 7.259 1.00 91.06 87 HIS A C 1
ATOM 709 O O . HIS A 1 87 ? 2.048 2.722 6.683 1.00 91.06 87 HIS A O 1
ATOM 715 N N . SER A 1 88 ? 0.987 1.480 8.229 1.00 85.81 88 SER A N 1
ATOM 716 C CA . SER A 1 88 ? 0.085 2.546 8.708 1.00 85.81 88 SER A CA 1
ATOM 717 C C . SER A 1 88 ? 0.801 3.705 9.420 1.00 85.81 88 SER A C 1
ATOM 719 O O . SER A 1 88 ? 0.262 4.814 9.522 1.00 85.81 88 SER A O 1
ATOM 721 N N . GLY A 1 89 ? 1.992 3.450 9.965 1.00 86.25 89 GLY A N 1
ATOM 722 C CA . GLY A 1 89 ? 2.818 4.445 10.645 1.00 86.25 89 GLY A CA 1
ATOM 723 C C . GLY A 1 89 ? 3.731 5.222 9.693 1.00 86.25 89 GLY A C 1
ATOM 724 O O . GLY A 1 89 ? 3.345 5.557 8.573 1.00 86.25 89 GLY A O 1
ATOM 725 N N . SER A 1 90 ? 4.936 5.559 10.160 1.00 86.81 90 SER A N 1
ATOM 726 C CA . SER A 1 90 ? 5.896 6.409 9.443 1.00 86.81 90 SER A CA 1
ATOM 727 C C . SER A 1 90 ? 7.308 5.834 9.439 1.00 86.81 90 SER A C 1
ATOM 729 O O . SER A 1 90 ? 7.701 5.034 10.293 1.00 86.81 90 SER A O 1
ATOM 731 N N . ARG A 1 91 ? 8.122 6.328 8.501 1.00 87.56 91 ARG A N 1
ATOM 732 C CA . ARG A 1 91 ? 9.542 5.973 8.412 1.00 87.56 91 ARG A CA 1
ATOM 733 C C . ARG A 1 91 ? 10.328 6.372 9.663 1.00 87.56 91 ARG A C 1
ATOM 735 O O . ARG A 1 91 ? 11.215 5.635 10.077 1.00 87.56 91 ARG A O 1
ATOM 742 N N . ALA A 1 92 ? 10.021 7.521 10.271 1.00 85.75 92 ALA A N 1
ATOM 743 C CA . ALA A 1 92 ? 10.684 7.934 11.509 1.00 85.75 92 ALA A CA 1
ATOM 744 C C . ALA A 1 92 ? 10.355 6.984 12.667 1.00 85.75 92 ALA A C 1
ATOM 746 O O . ALA A 1 92 ? 11.218 6.714 13.496 1.00 85.75 92 ALA A O 1
ATOM 747 N N . ARG A 1 93 ? 9.132 6.437 12.707 1.00 84.88 93 ARG A N 1
ATOM 748 C CA . ARG A 1 93 ? 8.759 5.415 13.692 1.00 84.88 93 ARG A CA 1
ATOM 749 C C . ARG A 1 93 ? 9.509 4.113 13.468 1.00 84.88 93 ARG A C 1
ATOM 751 O O . ARG A 1 93 ? 10.078 3.625 14.429 1.00 84.88 93 ARG A O 1
ATOM 758 N N . ALA A 1 94 ? 9.635 3.645 12.227 1.00 86.19 94 ALA A N 1
ATOM 759 C CA . ALA A 1 94 ? 10.446 2.459 11.932 1.00 86.19 94 ALA A CA 1
ATOM 760 C C . ALA A 1 94 ? 11.906 2.623 12.393 1.00 86.19 94 ALA A C 1
ATOM 762 O O . ALA A 1 94 ? 12.543 1.664 12.810 1.00 86.19 94 ALA A O 1
ATOM 763 N N . ALA A 1 95 ? 12.444 3.848 12.341 1.00 85.94 95 ALA A N 1
ATOM 764 C CA . ALA A 1 95 ? 13.801 4.134 12.799 1.00 85.94 95 ALA A CA 1
ATOM 765 C C . ALA A 1 95 ? 13.938 4.196 14.334 1.00 85.94 95 ALA A C 1
ATOM 767 O O . ALA A 1 95 ? 14.987 3.836 14.860 1.00 85.94 95 ALA A O 1
ATOM 768 N N . LEU A 1 96 ? 12.915 4.680 15.046 1.00 86.75 96 LEU A N 1
ATOM 769 C CA . LEU A 1 96 ? 12.951 4.883 16.503 1.00 86.75 96 LEU A CA 1
ATOM 770 C C . LEU A 1 96 ? 12.403 3.689 17.300 1.00 86.75 96 LEU A C 1
ATOM 772 O O . LEU A 1 96 ? 12.833 3.454 18.425 1.00 86.75 96 LEU A O 1
ATOM 776 N N . HIS A 1 97 ? 11.468 2.947 16.712 1.00 85.62 97 HIS A N 1
ATOM 777 C CA . HIS A 1 97 ? 10.762 1.806 17.290 1.00 85.62 97 HIS A CA 1
ATOM 778 C C . HIS A 1 97 ? 10.706 0.674 16.250 1.00 85.62 97 HIS A C 1
ATOM 780 O O . HIS A 1 97 ? 9.636 0.376 15.720 1.00 85.62 97 HIS A O 1
ATOM 786 N N . PRO A 1 98 ? 11.862 0.089 15.879 1.00 83.75 98 PRO A N 1
ATOM 787 C CA . PRO A 1 98 ? 11.910 -0.914 14.827 1.00 83.75 98 PRO A CA 1
ATOM 788 C C . PRO A 1 98 ? 11.183 -2.185 15.260 1.00 83.75 98 PRO A C 1
ATOM 790 O O . PRO A 1 98 ? 11.511 -2.790 16.285 1.00 83.75 98 PRO A O 1
ATOM 793 N N . LEU A 1 99 ? 10.242 -2.631 14.437 1.00 85.12 99 LEU A N 1
ATOM 794 C CA . LEU A 1 99 ? 9.656 -3.961 14.550 1.00 85.12 99 LEU A CA 1
ATOM 795 C C . LEU A 1 99 ? 10.461 -4.947 13.696 1.00 85.12 99 LEU A C 1
ATOM 797 O O . LEU A 1 99 ? 11.056 -4.574 12.686 1.00 85.12 99 LEU A O 1
ATOM 801 N N . GLY A 1 100 ? 10.456 -6.236 14.053 1.00 82.75 100 GLY A N 1
ATOM 802 C CA . GLY A 1 100 ? 11.142 -7.260 13.246 1.00 82.75 100 GLY A CA 1
ATOM 803 C C . GLY A 1 100 ? 10.648 -7.296 11.792 1.00 82.75 100 GLY A C 1
ATOM 804 O O . GLY A 1 100 ? 11.415 -7.546 10.866 1.00 82.75 100 GLY A O 1
ATOM 805 N N . ASP A 1 101 ? 9.374 -6.961 11.596 1.00 84.06 101 ASP A N 1
ATOM 806 C CA . ASP A 1 101 ? 8.722 -6.862 10.295 1.00 84.06 101 ASP A CA 1
ATOM 807 C C . ASP A 1 101 ? 9.095 -5.603 9.489 1.00 84.06 101 ASP A C 1
ATOM 809 O O . ASP A 1 101 ? 8.850 -5.591 8.284 1.00 84.06 101 ASP A O 1
ATOM 813 N N . ASP A 1 102 ? 9.707 -4.579 10.095 1.00 78.12 102 ASP A N 1
ATOM 814 C CA . ASP A 1 102 ? 10.185 -3.372 9.389 1.00 78.12 102 ASP A CA 1
ATOM 815 C C . ASP A 1 102 ? 11.507 -3.618 8.640 1.00 78.12 102 ASP A C 1
ATOM 817 O O . ASP A 1 102 ? 11.923 -2.813 7.806 1.00 78.12 102 ASP A O 1
ATOM 821 N N . LEU A 1 103 ? 12.180 -4.731 8.951 1.00 77.81 103 LEU A N 1
ATOM 822 C CA . LEU A 1 103 ? 13.484 -5.117 8.405 1.00 77.81 103 LEU A CA 1
ATOM 823 C C . LEU A 1 103 ? 13.419 -6.421 7.595 1.00 77.81 103 LEU A C 1
ATOM 825 O O . LEU A 1 103 ? 14.457 -6.981 7.238 1.00 77.81 103 LEU A O 1
ATOM 829 N N . ALA A 1 104 ? 12.211 -6.923 7.323 1.00 82.50 104 ALA A N 1
ATOM 830 C CA . ALA A 1 104 ? 12.009 -8.168 6.598 1.00 82.50 104 ALA A CA 1
ATOM 831 C C . ALA A 1 104 ? 12.599 -8.078 5.174 1.00 82.50 104 ALA A C 1
ATOM 833 O O . ALA A 1 104 ? 12.148 -7.268 4.359 1.00 82.50 104 ALA A O 1
ATOM 834 N N . PRO A 1 105 ? 13.596 -8.912 4.822 1.00 85.50 105 PRO A N 1
ATOM 835 C CA . PRO A 1 105 ? 14.190 -8.867 3.494 1.00 85.50 105 PRO A CA 1
ATOM 836 C C . PRO A 1 105 ? 13.174 -9.267 2.417 1.00 85.50 105 PRO A C 1
ATOM 838 O O . PRO A 1 105 ? 12.229 -10.019 2.654 1.00 85.50 105 PRO A O 1
ATOM 841 N N . GLY A 1 106 ? 13.391 -8.781 1.193 1.00 89.56 106 GLY A N 1
ATOM 842 C CA . GLY A 1 106 ? 12.521 -9.087 0.053 1.00 89.56 106 GLY A CA 1
ATOM 843 C C . GLY A 1 106 ? 11.205 -8.303 0.035 1.00 89.56 106 GLY A C 1
ATOM 844 O O . GLY A 1 106 ? 10.296 -8.673 -0.710 1.00 89.56 106 GLY A O 1
ATOM 845 N N . ARG A 1 107 ? 11.086 -7.242 0.841 1.00 93.31 107 ARG A N 1
ATOM 846 C CA . ARG A 1 107 ? 9.969 -6.290 0.831 1.00 93.31 107 ARG A CA 1
ATOM 847 C C . ARG A 1 107 ? 10.488 -4.865 0.647 1.00 93.31 107 ARG A C 1
ATOM 849 O O . ARG A 1 107 ? 11.531 -4.493 1.179 1.00 93.31 107 ARG A O 1
ATOM 856 N N . LYS A 1 108 ? 9.754 -4.056 -0.117 1.00 93.88 108 LYS A N 1
ATOM 857 C CA . LYS A 1 108 ? 9.943 -2.603 -0.186 1.00 93.88 108 LYS A CA 1
ATOM 858 C C . LYS A 1 108 ? 9.044 -1.962 0.867 1.00 93.88 108 LYS A C 1
ATOM 860 O O . LYS A 1 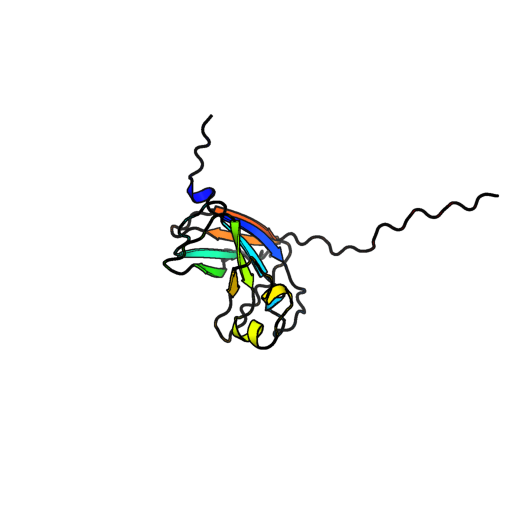108 ? 7.829 -1.917 0.696 1.00 93.88 108 LYS A O 1
ATOM 865 N N . HIS A 1 109 ? 9.643 -1.487 1.954 1.00 92.88 109 HIS A N 1
ATOM 866 C CA . HIS A 1 109 ? 8.921 -0.858 3.059 1.00 92.88 109 HIS A CA 1
ATOM 867 C C . HIS A 1 109 ? 8.604 0.604 2.739 1.00 92.88 109 HIS A C 1
ATOM 869 O O . HIS A 1 109 ? 9.508 1.424 2.545 1.00 92.88 109 HIS A O 1
ATOM 875 N N . VAL A 1 110 ? 7.315 0.929 2.693 1.00 92.75 110 VAL A N 1
ATOM 876 C CA . VAL A 1 110 ? 6.793 2.285 2.499 1.00 92.75 110 VAL A CA 1
ATOM 877 C C . VAL A 1 110 ? 5.742 2.592 3.564 1.00 92.75 110 VAL A C 1
ATOM 879 O O . VAL A 1 110 ? 5.290 1.702 4.281 1.00 92.75 110 VAL A O 1
ATOM 882 N N . TYR A 1 111 ? 5.378 3.863 3.707 1.00 89.31 111 TYR A N 1
ATOM 883 C CA . TYR A 1 111 ? 4.628 4.342 4.864 1.00 89.31 111 TYR A CA 1
ATOM 884 C C . TYR A 1 111 ? 3.494 5.254 4.417 1.00 89.31 111 TYR A C 1
ATOM 886 O O . TYR A 1 111 ? 3.711 6.146 3.594 1.00 89.31 111 TYR A O 1
ATOM 894 N N . ALA A 1 112 ? 2.302 5.018 4.957 1.00 87.25 112 ALA A N 1
ATOM 895 C CA . ALA A 1 112 ? 1.119 5.818 4.673 1.00 87.25 112 ALA A CA 1
ATOM 896 C C . ALA A 1 112 ? 1.193 7.202 5.326 1.00 87.25 112 ALA A C 1
ATOM 898 O O . ALA A 1 112 ? 0.748 8.199 4.758 1.00 87.25 112 ALA A O 1
ATOM 899 N N . ALA A 1 113 ? 1.773 7.283 6.525 1.00 79.81 113 ALA A N 1
ATOM 900 C CA . ALA A 1 113 ? 1.930 8.557 7.196 1.00 79.81 113 ALA A CA 1
ATOM 901 C C . ALA A 1 113 ? 3.131 9.338 6.650 1.00 79.81 113 ALA A C 1
ATOM 903 O O . ALA A 1 113 ? 4.174 8.777 6.301 1.00 79.81 113 ALA A O 1
ATOM 904 N N . GLY A 1 114 ? 3.011 10.667 6.668 1.00 68.88 114 GLY A N 1
ATOM 905 C CA . GLY A 1 114 ? 4.145 11.557 6.440 1.00 68.88 114 GLY A CA 1
ATOM 906 C C . GLY A 1 114 ? 5.277 11.342 7.462 1.00 68.88 114 GLY A C 1
ATOM 907 O O . GLY A 1 114 ? 5.091 10.646 8.464 1.00 68.88 114 GLY A O 1
ATOM 908 N N . PRO A 1 115 ? 6.449 11.974 7.263 1.00 57.78 115 PRO A N 1
ATOM 909 C CA . PRO A 1 115 ? 7.673 11.697 8.025 1.00 57.78 115 PRO A CA 1
ATOM 910 C C . PRO A 1 115 ? 7.522 11.724 9.552 1.00 57.78 115 PRO A C 1
ATOM 912 O O . PRO A 1 115 ? 8.227 10.996 10.239 1.00 57.78 115 PRO A O 1
ATOM 915 N N . THR A 1 116 ? 6.604 12.536 10.080 1.00 52.34 116 THR A N 1
ATOM 916 C CA . THR A 1 116 ? 6.323 12.682 11.518 1.00 52.34 116 THR A CA 1
ATOM 917 C C . THR A 1 116 ? 4.893 12.298 11.906 1.00 52.34 116 THR A C 1
ATOM 919 O O . THR A 1 116 ? 4.532 12.386 13.079 1.00 52.34 116 THR A O 1
ATOM 922 N N . GLY A 1 117 ? 4.069 11.892 10.940 1.00 55.97 117 GLY A N 1
ATOM 923 C CA . GLY A 1 117 ? 2.661 11.592 11.158 1.00 55.97 117 GLY A CA 1
ATOM 924 C C . GLY A 1 117 ? 2.421 10.155 11.609 1.00 55.97 117 GLY A C 1
ATOM 925 O O . GLY A 1 117 ? 3.301 9.295 11.553 1.00 55.97 117 GLY A O 1
ATOM 926 N N . ALA A 1 118 ? 1.179 9.893 11.988 1.00 55.62 118 ALA A N 1
ATOM 927 C CA . ALA A 1 118 ? 0.615 8.557 12.030 1.00 55.62 118 ALA A CA 1
ATOM 928 C C . ALA A 1 118 ? -0.732 8.618 11.315 1.00 55.62 118 ALA A C 1
ATOM 930 O O . ALA A 1 118 ? -1.592 9.405 11.707 1.00 55.62 118 ALA A O 1
ATOM 931 N N . ALA A 1 119 ? -0.898 7.820 10.263 1.00 61.28 119 ALA A N 1
ATOM 932 C CA . ALA A 1 119 ? -2.187 7.695 9.601 1.00 61.28 119 ALA A CA 1
ATOM 933 C C . ALA A 1 119 ? -3.114 6.780 10.417 1.00 61.28 119 ALA A C 1
ATOM 935 O O . ALA A 1 119 ? -4.323 6.970 10.360 1.00 61.28 119 ALA A O 1
ATOM 936 N N . LYS A 1 120 ? -2.536 5.837 11.197 1.00 63.69 120 LYS A N 1
ATOM 937 C CA . LYS A 1 120 ? -3.243 4.786 11.959 1.00 63.69 120 LYS A CA 1
ATOM 938 C C . LYS A 1 120 ? -4.434 4.277 11.142 1.00 63.69 120 LYS A C 1
ATOM 940 O O . LYS A 1 120 ? -5.592 4.537 11.468 1.00 63.69 120 LYS A O 1
ATOM 945 N N . LEU A 1 121 ? -4.122 3.609 10.033 1.00 69.38 121 L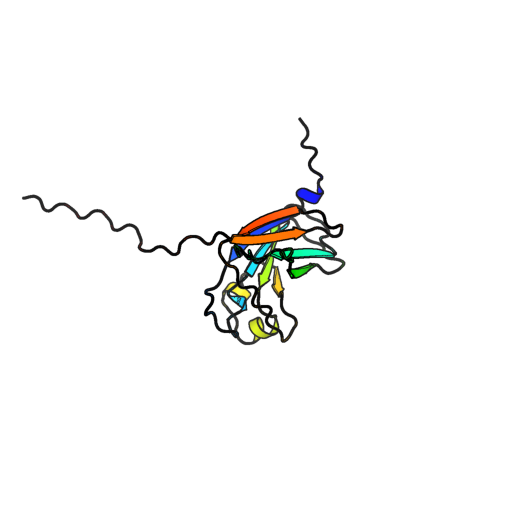EU A N 1
ATOM 946 C CA . LEU A 1 121 ? -5.109 3.027 9.130 1.00 69.38 121 LEU A CA 1
ATOM 947 C C . LEU A 1 121 ? -5.700 1.771 9.767 1.00 69.38 121 LEU A C 1
ATOM 949 O O . LEU A 1 121 ? -5.466 0.674 9.287 1.00 69.38 121 LEU A O 1
ATOM 953 N N . ILE A 1 122 ? -6.434 1.942 10.869 1.00 74.38 122 ILE A N 1
ATOM 954 C CA . ILE A 1 122 ? -6.986 0.835 11.651 1.00 74.38 122 ILE A CA 1
ATOM 955 C C . ILE A 1 122 ? -7.864 -0.019 10.732 1.00 74.38 122 ILE A C 1
ATOM 957 O O . ILE A 1 122 ? -8.958 0.420 10.364 1.00 74.38 122 ILE A O 1
ATOM 961 N N . TRP A 1 123 ? -7.409 -1.228 10.401 1.00 78.31 123 TRP A N 1
ATOM 962 C CA . TRP A 1 123 ? -8.154 -2.154 9.546 1.00 78.31 123 TRP A CA 1
ATOM 963 C C . TRP A 1 123 ? -9.166 -2.942 10.373 1.00 78.31 123 TRP A C 1
ATOM 965 O O . TRP A 1 123 ? -8.805 -3.753 11.231 1.00 78.31 123 TRP A O 1
ATOM 975 N N . ARG A 1 124 ? -10.456 -2.732 10.110 1.00 77.00 124 ARG A N 1
ATOM 976 C CA . ARG A 1 124 ? -11.551 -3.424 10.805 1.00 77.00 124 ARG A CA 1
ATOM 977 C C . ARG A 1 124 ? -12.249 -4.409 9.884 1.00 77.00 124 ARG A C 1
ATOM 979 O O . ARG A 1 124 ? -12.280 -4.240 8.671 1.00 77.00 124 ARG A O 1
ATOM 986 N N . ARG A 1 125 ? -12.863 -5.439 10.473 1.00 78.69 125 ARG A N 1
ATOM 987 C CA . ARG A 1 125 ? -13.707 -6.376 9.722 1.00 78.69 125 ARG A CA 1
ATOM 988 C C . ARG A 1 125 ? -14.805 -5.611 8.979 1.00 78.69 125 ARG A C 1
ATOM 990 O O . ARG A 1 125 ? -15.571 -4.885 9.608 1.00 78.69 125 ARG A O 1
ATOM 997 N N . GLY A 1 126 ? -14.893 -5.821 7.669 1.00 76.94 126 GLY A N 1
ATOM 998 C CA . GLY A 1 126 ? -15.852 -5.155 6.787 1.00 76.94 126 GLY A CA 1
ATOM 999 C C . GLY A 1 126 ? -15.359 -3.847 6.162 1.00 76.94 126 GLY A C 1
ATOM 1000 O O . GLY A 1 126 ? -16.104 -3.258 5.378 1.00 76.94 126 GLY A O 1
ATOM 1001 N N . ASP A 1 127 ? -14.138 -3.403 6.466 1.00 83.75 127 ASP A N 1
ATOM 1002 C CA . ASP A 1 127 ? -13.479 -2.352 5.688 1.00 83.75 127 ASP A CA 1
ATOM 1003 C C . ASP A 1 127 ? -13.142 -2.856 4.282 1.00 83.75 127 ASP A C 1
ATOM 1005 O O . ASP A 1 127 ? -12.997 -4.059 4.066 1.00 83.75 127 ASP A O 1
ATOM 1009 N N . TYR A 1 128 ? -12.988 -1.941 3.327 1.00 86.50 128 TYR A N 1
ATOM 1010 C CA . TYR A 1 128 ? -12.538 -2.275 1.976 1.00 86.50 128 TYR A CA 1
ATOM 1011 C C . TYR A 1 128 ? -11.183 -1.640 1.703 1.00 86.50 128 TYR A C 1
ATOM 1013 O O . TYR A 1 128 ? -10.917 -0.503 2.104 1.00 86.50 128 TYR A O 1
ATOM 1021 N N . VAL A 1 129 ? -10.343 -2.365 0.975 1.00 89.94 129 VAL A N 1
ATOM 1022 C CA . VAL A 1 129 ? -9.065 -1.880 0.458 1.00 89.94 129 VAL A CA 1
ATOM 1023 C C . VAL A 1 129 ? -9.097 -1.993 -1.043 1.00 89.94 129 VAL A C 1
ATOM 1025 O O . VAL A 1 129 ? -9.477 -3.032 -1.574 1.00 89.94 129 VAL A O 1
ATOM 1028 N N . ARG A 1 130 ? -8.694 -0.926 -1.723 1.00 92.44 130 ARG A N 1
ATOM 1029 C CA . ARG A 1 130 ? -8.760 -0.846 -3.175 1.00 92.44 130 ARG A CA 1
ATOM 1030 C C . ARG A 1 130 ? -7.427 -0.405 -3.747 1.00 92.44 130 ARG A C 1
ATOM 1032 O O . ARG A 1 130 ? -6.872 0.608 -3.318 1.00 92.44 130 ARG A O 1
ATOM 1039 N N . LEU A 1 131 ? -6.945 -1.149 -4.732 1.00 94.69 131 LEU A N 1
ATOM 1040 C CA . LEU A 1 131 ? -5.820 -0.774 -5.571 1.00 94.69 131 LEU A CA 1
ATOM 1041 C C . LEU A 1 131 ? -6.358 -0.145 -6.855 1.00 94.69 131 LEU A C 1
ATOM 1043 O O . LEU A 1 131 ? -7.163 -0.746 -7.567 1.00 94.69 131 LEU A O 1
ATOM 1047 N N . VAL A 1 132 ? -5.922 1.077 -7.133 1.00 94.00 132 VAL A N 1
ATOM 1048 C CA . VAL A 1 132 ? -6.390 1.889 -8.255 1.00 94.00 132 VAL A CA 1
ATOM 1049 C C . VAL A 1 132 ? -5.194 2.311 -9.095 1.00 94.00 132 VAL A C 1
ATOM 1051 O O . VAL A 1 132 ? -4.167 2.714 -8.546 1.00 94.00 132 VAL A O 1
ATOM 1054 N N . ASP A 1 133 ? -5.313 2.232 -10.415 1.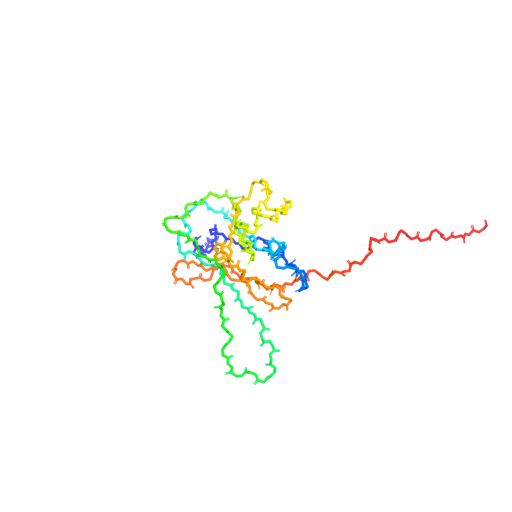00 93.25 133 ASP A N 1
ATOM 1055 C CA . ASP A 1 133 ? -4.275 2.731 -11.315 1.00 93.25 133 ASP A CA 1
ATOM 1056 C C . ASP A 1 133 ? -4.244 4.272 -11.391 1.00 93.25 133 ASP A C 1
ATOM 1058 O O . ASP A 1 133 ? -5.000 4.987 -10.726 1.00 93.25 133 ASP A O 1
ATOM 1062 N N . ALA A 1 134 ? -3.354 4.804 -12.229 1.00 91.88 134 ALA A N 1
ATOM 1063 C CA . ALA A 1 134 ? -3.204 6.241 -12.446 1.00 91.88 134 ALA A CA 1
ATOM 1064 C C . ALA A 1 134 ? -4.443 6.928 -13.058 1.00 91.88 134 ALA A C 1
ATOM 1066 O O . ALA A 1 134 ? -4.594 8.145 -12.918 1.00 91.88 134 ALA A O 1
ATOM 1067 N N . PHE A 1 135 ? -5.309 6.178 -13.744 1.00 90.56 135 PHE A N 1
ATOM 1068 C CA . PHE A 1 135 ? -6.485 6.683 -14.458 1.00 90.56 135 PHE A CA 1
ATOM 1069 C C . PHE A 1 135 ? -7.783 6.538 -13.655 1.00 90.56 135 PHE A C 1
ATOM 1071 O O . PHE A 1 135 ? -8.818 7.064 -14.066 1.00 90.56 135 PHE A O 1
ATOM 1078 N N . GLY A 1 136 ? -7.732 5.877 -12.498 1.00 89.19 136 GLY A N 1
ATOM 1079 C CA . GLY A 1 136 ? -8.898 5.636 -11.653 1.00 89.19 136 GLY A CA 1
ATOM 1080 C C . GLY A 1 136 ? -9.532 4.257 -11.845 1.00 89.19 136 GLY A C 1
ATOM 1081 O O . GLY A 1 136 ? -10.583 3.999 -11.255 1.00 89.19 136 GLY A O 1
ATOM 1082 N N . THR A 1 137 ? -8.926 3.368 -12.635 1.00 90.88 137 THR A N 1
ATOM 1083 C CA . THR A 1 137 ? -9.403 1.991 -12.799 1.00 90.88 137 THR A CA 1
ATOM 1084 C C . THR A 1 137 ? -9.133 1.202 -11.529 1.00 90.88 137 THR A C 1
ATOM 1086 O O . THR A 1 137 ? -8.014 1.197 -11.017 1.00 90.88 137 THR A O 1
ATOM 1089 N N . VAL A 1 138 ? -10.149 0.497 -11.032 1.00 91.44 138 VAL A N 1
ATOM 1090 C CA . VAL A 1 138 ? -9.977 -0.451 -9.929 1.00 91.44 138 VAL A CA 1
ATOM 1091 C C . VAL A 1 138 ? -9.295 -1.704 -10.458 1.00 91.44 138 VAL A C 1
ATOM 1093 O O . VAL A 1 138 ? -9.848 -2.398 -11.309 1.00 91.44 138 VAL A O 1
ATOM 1096 N N . ILE A 1 139 ? -8.093 -1.965 -9.959 1.00 93.00 139 ILE A N 1
ATOM 1097 C CA . ILE A 1 139 ? -7.272 -3.114 -10.346 1.00 93.00 139 ILE A CA 1
ATOM 1098 C C . ILE A 1 139 ? -7.562 -4.298 -9.437 1.00 93.00 139 ILE A C 1
ATOM 1100 O O . ILE A 1 139 ? -7.715 -5.418 -9.913 1.00 93.00 139 ILE A O 1
ATOM 1104 N N . ASP A 1 140 ? -7.683 -4.030 -8.139 1.00 92.44 140 ASP A N 1
ATOM 1105 C CA . ASP A 1 140 ? -8.029 -5.034 -7.145 1.00 92.44 140 ASP A CA 1
ATOM 1106 C C . ASP A 1 140 ? -8.806 -4.401 -5.986 1.00 92.44 140 ASP A C 1
ATOM 1108 O O . ASP A 1 140 ? -8.618 -3.223 -5.659 1.00 92.44 140 ASP A O 1
ATOM 1112 N N . GLU A 1 141 ? -9.690 -5.176 -5.370 1.00 91.25 141 GLU A N 1
ATOM 1113 C CA . GLU A 1 141 ? -10.477 -4.760 -4.214 1.00 91.25 141 GLU A CA 1
ATOM 1114 C C . GLU A 1 141 ? -10.686 -5.938 -3.265 1.00 91.25 141 GLU A C 1
ATOM 1116 O O . GLU A 1 141 ? -11.192 -6.993 -3.644 1.00 91.25 141 GLU A O 1
ATOM 1121 N N . VAL A 1 142 ? -10.326 -5.732 -2.001 1.00 88.62 142 VAL A N 1
ATOM 1122 C CA . VAL A 1 142 ? -10.397 -6.751 -0.956 1.00 88.62 142 VAL A CA 1
ATOM 1123 C C . VAL A 1 142 ? -11.222 -6.226 0.209 1.00 88.62 142 VAL A C 1
ATOM 1125 O O . VAL A 1 142 ? -11.013 -5.111 0.689 1.00 88.62 142 VAL A O 1
ATOM 1128 N N . VAL A 1 143 ? -12.137 -7.057 0.707 1.00 84.06 143 VAL A N 1
ATOM 1129 C CA . VAL A 1 143 ? -12.807 -6.822 1.989 1.00 84.06 143 VAL A CA 1
ATOM 1130 C C . VAL A 1 143 ? -11.898 -7.312 3.105 1.00 84.06 143 VAL A C 1
ATOM 1132 O O . VAL A 1 143 ? -11.481 -8.471 3.124 1.00 84.06 143 VAL A O 1
ATOM 1135 N N . VAL A 1 144 ? -11.621 -6.443 4.070 1.00 79.81 144 VAL A N 1
ATOM 1136 C CA . VAL A 1 144 ? -10.895 -6.791 5.284 1.00 79.81 144 VAL A CA 1
ATOM 1137 C C . VAL A 1 144 ? -11.744 -7.776 6.076 1.00 79.81 144 VAL A C 1
ATOM 1139 O O . VAL A 1 144 ? -12.760 -7.432 6.685 1.00 79.81 144 VAL A O 1
ATOM 1142 N N . TRP A 1 145 ? -11.310 -9.026 6.081 1.00 71.62 145 TRP A N 1
ATOM 1143 C CA . TRP A 1 145 ? -11.902 -10.078 6.886 1.00 71.62 145 TRP A CA 1
ATOM 1144 C C . TRP A 1 145 ? -10.799 -10.705 7.734 1.00 71.62 145 TRP A C 1
ATOM 1146 O O . TRP A 1 145 ? -10.192 -11.693 7.319 1.00 71.62 145 TRP A O 1
ATOM 1156 N N . PRO A 1 146 ? -10.464 -10.100 8.889 1.00 62.88 146 PRO A N 1
ATOM 1157 C CA . PRO A 1 146 ? -9.451 -10.672 9.753 1.00 62.88 146 PRO A CA 1
ATOM 1158 C C . PRO A 1 146 ? -9.923 -12.068 10.157 1.00 62.88 146 PRO A C 1
ATOM 1160 O O . PRO A 1 146 ? -11.097 -12.252 10.495 1.00 62.88 146 PRO A O 1
ATOM 1163 N N . GLY A 1 147 ? -9.024 -13.054 10.093 1.00 57.41 147 GLY A N 1
ATOM 1164 C CA . GLY A 1 147 ? -9.304 -14.367 10.661 1.00 57.41 147 GLY A CA 1
ATOM 1165 C C . GLY A 1 147 ? -9.756 -14.181 12.105 1.00 57.41 147 GLY A C 1
ATOM 1166 O O . GLY A 1 147 ? -9.185 -13.361 12.827 1.00 57.41 147 GLY A O 1
ATOM 1167 N N . GLU A 1 148 ? -10.813 -14.881 12.517 1.00 47.25 148 GLU A N 1
ATOM 1168 C CA . GLU A 1 148 ? -11.194 -14.881 13.924 1.00 47.25 148 GLU A CA 1
ATOM 1169 C C . GLU A 1 148 ? -9.968 -15.311 14.721 1.00 47.25 148 GLU A C 1
ATOM 1171 O O . GLU A 1 148 ? -9.392 -16.370 14.470 1.00 47.25 148 GLU A O 1
ATOM 1176 N N . SER A 1 149 ? -9.530 -14.477 15.659 1.00 48.38 149 SER A N 1
ATOM 1177 C CA . SER A 1 149 ? -8.531 -14.869 16.640 1.00 48.38 149 SER A CA 1
ATOM 1178 C C . SER A 1 149 ? -9.164 -15.889 17.597 1.00 48.38 149 SER A C 1
ATOM 1180 O O . SER A 1 149 ? -9.485 -15.564 18.737 1.00 48.38 149 SER A O 1
ATOM 1182 N N . GLY A 1 150 ? -9.399 -17.110 17.116 1.00 38.66 150 GLY A N 1
ATOM 1183 C CA . GLY A 1 150 ? -9.572 -18.323 17.911 1.00 38.66 150 GLY A CA 1
ATOM 1184 C C . GLY A 1 150 ? -8.235 -19.065 17.866 1.00 38.66 150 GLY A C 1
ATOM 1185 O O . GLY A 1 150 ? -7.712 -19.340 16.797 1.00 38.66 150 GLY A O 1
ATOM 1186 N N . GLY A 1 151 ? -7.539 -19.301 18.970 1.00 36.47 151 GLY A N 1
ATOM 1187 C CA . GLY A 1 151 ? -8.063 -19.999 20.131 1.00 36.47 151 GLY A CA 1
ATOM 1188 C C . GLY A 1 151 ? -7.640 -21.463 20.019 1.00 36.47 151 GLY A C 1
ATOM 1189 O O . GLY A 1 151 ? -8.263 -22.213 19.289 1.00 36.47 151 GLY A O 1
ATOM 1190 N N . SER A 1 152 ? -6.588 -21.828 20.762 1.00 39.38 152 SER A N 1
ATOM 1191 C CA . SER A 1 152 ? -6.106 -23.192 21.029 1.00 39.38 152 SER A CA 1
ATOM 1192 C C . SER A 1 152 ? -5.756 -24.063 19.813 1.00 39.38 152 SER A C 1
ATOM 1194 O O . SER A 1 152 ? -6.603 -24.457 19.021 1.00 39.38 152 SER A O 1
ATOM 1196 N N . ALA A 1 153 ? -4.501 -24.516 19.772 1.00 40.50 153 ALA A N 1
ATOM 1197 C CA . ALA A 1 153 ? -4.123 -25.726 19.049 1.00 40.50 153 ALA A CA 1
ATOM 1198 C C . ALA A 1 153 ? -5.142 -26.864 19.298 1.00 40.50 153 ALA A C 1
ATOM 1200 O O . ALA A 1 153 ? -5.707 -26.941 20.400 1.00 40.50 153 ALA A O 1
ATOM 1201 N N . PRO A 1 154 ? -5.383 -27.753 18.317 1.00 42.22 154 PRO A N 1
ATOM 1202 C CA . PRO A 1 154 ? -6.248 -28.905 18.519 1.00 42.22 154 PRO A CA 1
ATOM 1203 C C . PRO A 1 154 ? -5.706 -29.729 19.689 1.00 42.22 154 PRO A C 1
ATOM 1205 O O . PRO A 1 154 ? -4.590 -30.246 19.644 1.00 42.22 154 PRO A O 1
ATOM 1208 N N . ARG A 1 155 ? -6.487 -29.814 20.771 1.00 50.16 155 ARG A N 1
ATOM 1209 C CA . ARG A 1 155 ? -6.189 -30.707 21.889 1.00 50.16 155 ARG A CA 1
ATOM 1210 C C . ARG A 1 155 ? -6.245 -32.133 21.328 1.00 50.16 155 ARG A C 1
ATOM 1212 O O . ARG A 1 155 ? -7.277 -32.481 20.749 1.00 50.16 155 ARG A O 1
ATOM 1219 N N . PRO A 1 156 ? -5.183 -32.947 21.449 1.00 49.91 156 PRO A N 1
ATOM 1220 C CA . PRO A 1 156 ? -5.270 -34.340 21.039 1.00 49.91 156 PRO A CA 1
ATOM 1221 C C . PRO A 1 156 ? -6.395 -35.017 21.838 1.00 49.91 156 PRO A C 1
ATOM 1223 O O . PRO A 1 156 ? -6.613 -34.654 23.003 1.00 49.91 156 PRO A O 1
ATOM 1226 N N . PRO A 1 157 ? -7.154 -35.938 21.219 1.00 46.78 157 PRO A N 1
ATOM 1227 C CA . PRO A 1 157 ? -8.250 -36.611 21.894 1.00 46.78 157 PRO A CA 1
ATOM 1228 C C . PRO A 1 157 ? -7.714 -37.298 23.149 1.00 46.78 157 PRO A C 1
ATOM 1230 O O . PRO A 1 157 ? -6.683 -37.967 23.111 1.00 46.78 157 PRO A O 1
ATOM 1233 N N . ALA A 1 158 ? -8.400 -37.081 24.272 1.00 47.47 158 ALA A N 1
ATOM 1234 C CA . ALA A 1 158 ? -8.095 -37.764 25.514 1.00 47.47 158 ALA A CA 1
ATOM 1235 C C . ALA A 1 158 ? -8.197 -39.272 25.268 1.00 47.47 158 ALA A C 1
ATOM 1237 O O . ALA A 1 158 ? -9.263 -39.760 24.890 1.00 47.47 158 ALA A O 1
ATOM 1238 N N . GLU A 1 159 ? -7.092 -39.992 25.469 1.00 44.88 159 GLU A N 1
ATOM 1239 C CA . GLU A 1 159 ? -7.117 -41.446 25.547 1.00 44.88 159 GLU A CA 1
ATOM 1240 C C . GLU A 1 159 ? -8.166 -41.842 26.585 1.00 44.88 159 GLU A C 1
ATOM 1242 O O . GLU A 1 159 ? -8.100 -41.475 27.764 1.00 44.88 159 GLU A O 1
ATOM 1247 N N . SER A 1 160 ? -9.182 -42.559 26.117 1.00 41.53 160 SER A N 1
ATOM 1248 C CA . SER A 1 160 ? -10.143 -43.217 26.976 1.00 41.53 160 SER A CA 1
ATOM 1249 C C . SER A 1 160 ? -9.377 -44.171 27.886 1.00 41.53 160 SER A C 1
ATOM 1251 O O . SER A 1 160 ? -8.863 -45.190 27.427 1.00 41.53 160 SER A O 1
ATOM 1253 N N . ARG A 1 161 ? -9.328 -43.859 29.184 1.00 46.28 161 ARG A N 1
ATOM 12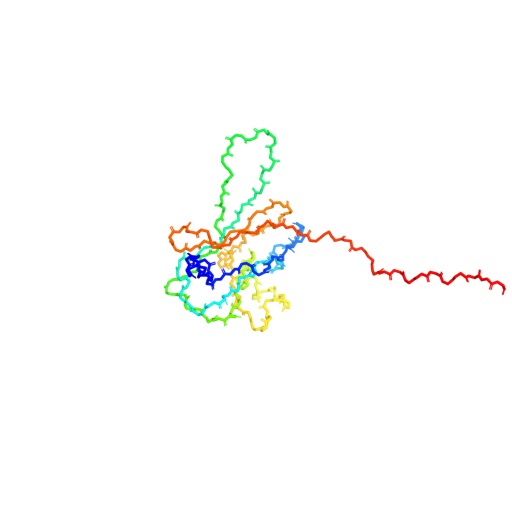54 C CA . ARG A 1 161 ? -9.096 -44.875 30.210 1.00 46.28 161 ARG A CA 1
ATOM 1255 C C . ARG A 1 161 ? -10.135 -45.974 30.011 1.00 46.28 161 ARG A C 1
ATOM 1257 O O . ARG A 1 161 ? -11.325 -45.736 30.208 1.00 46.28 161 ARG A O 1
ATOM 1264 N N . ALA A 1 162 ? -9.671 -47.156 29.642 1.00 42.59 162 ALA A N 1
ATOM 1265 C CA . ALA A 1 162 ? -10.431 -48.387 29.710 1.00 42.59 162 ALA A CA 1
ATOM 1266 C C . ALA A 1 162 ? -9.542 -49.450 30.362 1.00 42.59 162 ALA A C 1
ATOM 1268 O O . ALA A 1 162 ? -8.464 -49.727 29.842 1.00 42.59 162 ALA A O 1
ATOM 1269 N N . GLY A 1 163 ? -10.034 -50.020 31.466 1.00 38.62 163 GLY A N 1
ATOM 1270 C CA . GLY A 1 163 ? -9.564 -51.280 32.054 1.00 38.62 163 GLY A CA 1
ATOM 1271 C C . GLY A 1 163 ? -8.447 -51.149 33.064 1.00 38.62 163 GLY A C 1
ATOM 1272 O O . GLY A 1 163 ? -7.284 -51.307 32.647 1.00 38.62 163 GLY A O 1
#

Foldseek 3Di:
DDDPDPVLLQQKEWPDWQADDPPDDLLCQQSTWTKMFGQAFDWQAFKWKWKFDPPPDVPDPDDGDIDTQDTQHPGHTDHGGQMEIEGQHAPCSCVVRNDPVQPDPRHHYHYSDDHHDGNSSRQDQQMKMFIAGNVGDTSYMDGDHPDPPDDDDPDPDPPDDDD